Protein AF-A0A022QY48-F1 (afdb_monomer_lite)

Structure (mmCIF, N/CA/C/O backbone):
data_AF-A0A022QY48-F1
#
_entry.id   AF-A0A022QY48-F1
#
loop_
_atom_site.group_PDB
_atom_site.id
_atom_site.type_symbol
_atom_site.label_atom_id
_atom_site.label_alt_id
_atom_site.label_comp_id
_atom_site.label_asym_id
_atom_site.label_entity_id
_atom_site.label_seq_id
_atom_site.pdbx_PDB_ins_code
_atom_site.Cartn_x
_atom_site.Cartn_y
_atom_site.Cartn_z
_atom_site.occupancy
_atom_site.B_iso_or_equiv
_atom_site.auth_seq_id
_atom_site.auth_comp_id
_atom_site.auth_asym_id
_atom_site.auth_atom_id
_atom_site.pdbx_PDB_model_num
ATOM 1 N N . TYR A 1 1 ? 35.278 16.235 11.510 1.00 53.84 1 TYR A N 1
ATOM 2 C CA . TYR A 1 1 ? 36.054 15.049 11.091 1.00 53.84 1 TYR A CA 1
ATOM 3 C C . TYR A 1 1 ? 37.530 15.412 10.997 1.00 53.84 1 TYR A C 1
ATOM 5 O O . TYR A 1 1 ? 37.973 15.843 9.947 1.00 53.84 1 TYR A O 1
ATOM 13 N N . PRO A 1 2 ? 38.294 15.287 12.090 1.00 61.16 2 PRO A N 1
ATOM 14 C CA . PRO A 1 2 ? 39.680 15.771 12.144 1.00 61.16 2 PRO A CA 1
ATOM 15 C C . PRO A 1 2 ? 40.725 14.820 11.528 1.00 61.16 2 PRO A C 1
ATOM 17 O O . PRO A 1 2 ? 41.903 15.142 11.530 1.00 61.16 2 PRO A O 1
ATOM 20 N N . LYS A 1 3 ? 40.314 13.627 11.070 1.00 75.19 3 LYS A N 1
ATOM 21 C CA . LYS A 1 3 ? 41.208 12.547 10.603 1.00 75.19 3 LYS A CA 1
ATOM 22 C C . LYS A 1 3 ? 41.014 12.159 9.129 1.00 75.19 3 LYS A C 1
ATOM 24 O O . LYS A 1 3 ? 41.552 11.144 8.711 1.00 75.19 3 LYS A O 1
ATOM 29 N N . MET A 1 4 ? 40.200 12.896 8.374 1.00 77.25 4 MET A N 1
ATOM 30 C CA . MET A 1 4 ? 39.980 12.633 6.945 1.00 77.25 4 MET A CA 1
ATOM 31 C C . MET A 1 4 ? 40.723 13.677 6.123 1.00 77.25 4 MET A C 1
ATOM 33 O O . MET A 1 4 ? 40.593 14.868 6.407 1.00 77.25 4 MET A O 1
ATOM 37 N N . LEU A 1 5 ? 41.478 13.226 5.123 1.00 83.00 5 LEU A N 1
ATOM 38 C CA . LEU A 1 5 ? 42.109 14.108 4.147 1.00 83.00 5 LEU A CA 1
ATOM 39 C C . LEU A 1 5 ? 41.053 14.664 3.185 1.00 83.00 5 LEU A C 1
ATOM 41 O O . LEU A 1 5 ? 39.975 14.098 3.014 1.00 83.00 5 LEU A O 1
ATOM 45 N N . GLU A 1 6 ? 41.350 15.775 2.523 1.00 77.00 6 GLU A N 1
ATOM 46 C CA . GLU A 1 6 ? 40.440 16.371 1.538 1.00 77.00 6 GLU A CA 1
ATOM 47 C C . GLU A 1 6 ? 40.116 15.399 0.387 1.00 77.00 6 GLU A C 1
ATOM 49 O O . GLU A 1 6 ? 38.975 15.290 -0.059 1.00 77.00 6 GLU A O 1
ATOM 54 N N . GLU A 1 7 ? 41.091 14.583 -0.008 1.00 76.12 7 GLU A N 1
ATOM 55 C CA . GLU A 1 7 ? 40.931 13.506 -0.990 1.00 76.12 7 GLU A CA 1
ATOM 56 C C . GLU A 1 7 ? 39.980 12.402 -0.498 1.00 76.12 7 GLU A C 1
ATOM 58 O O . GLU A 1 7 ? 39.177 11.864 -1.267 1.00 76.12 7 GLU A O 1
ATOM 63 N N . ASP A 1 8 ? 39.991 12.101 0.804 1.00 76.88 8 ASP A N 1
ATOM 64 C CA . ASP A 1 8 ? 39.052 11.163 1.424 1.00 76.88 8 ASP A CA 1
ATOM 65 C C . ASP A 1 8 ? 37.615 11.684 1.395 1.00 76.88 8 ASP A C 1
ATOM 67 O O . ASP A 1 8 ? 36.669 10.893 1.316 1.00 76.88 8 ASP A O 1
ATOM 71 N N . PHE A 1 9 ? 37.451 13.006 1.471 1.00 74.19 9 PHE A N 1
ATOM 72 C CA . PHE A 1 9 ? 36.165 13.667 1.301 1.00 74.19 9 PHE A CA 1
ATOM 73 C C . PHE A 1 9 ? 35.730 13.660 -0.153 1.00 74.19 9 PHE A C 1
ATOM 75 O O . PHE A 1 9 ? 34.606 13.258 -0.421 1.00 74.19 9 PHE A O 1
ATOM 82 N N . ALA A 1 10 ? 36.595 14.041 -1.094 1.00 74.44 10 ALA A N 1
ATOM 83 C CA . ALA A 1 10 ? 36.264 14.048 -2.517 1.00 74.44 10 ALA A CA 1
ATOM 84 C C . ALA A 1 10 ? 35.877 12.646 -3.011 1.00 74.44 10 ALA A C 1
ATOM 86 O O . ALA A 1 10 ? 34.881 12.482 -3.720 1.00 74.44 10 ALA A O 1
ATOM 87 N N . THR A 1 11 ? 36.605 11.618 -2.564 1.00 76.44 11 THR A N 1
ATOM 88 C CA . THR A 1 11 ? 36.288 10.225 -2.881 1.00 76.44 11 THR A CA 1
ATOM 89 C C . THR A 1 11 ? 35.003 9.761 -2.216 1.00 76.44 11 THR A C 1
ATOM 91 O O . THR A 1 11 ? 34.258 9.043 -2.856 1.00 76.44 11 THR A O 1
ATOM 94 N N . ARG A 1 12 ? 34.673 10.142 -0.981 1.00 77.88 12 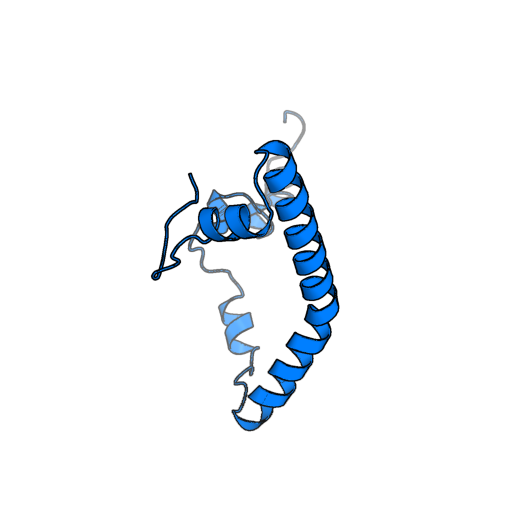AR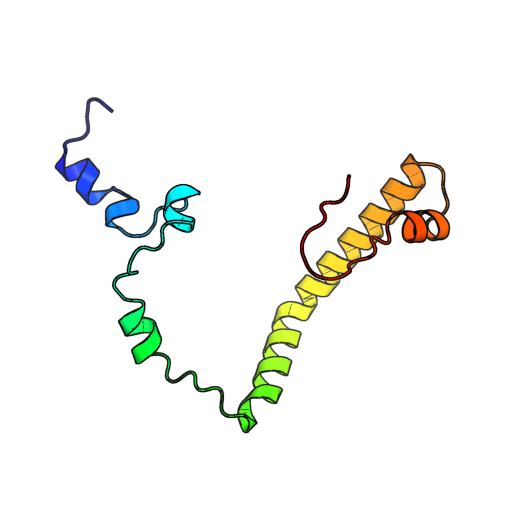G A N 1
ATOM 95 C CA . ARG A 1 12 ? 33.427 9.685 -0.328 1.00 77.88 12 ARG A CA 1
ATOM 96 C C . ARG A 1 12 ? 32.244 10.627 -0.499 1.00 77.88 12 ARG A C 1
ATOM 98 O O . ARG A 1 12 ? 31.156 10.292 -0.037 1.00 77.88 12 ARG A O 1
ATOM 105 N N . CYS A 1 13 ? 32.434 11.771 -1.151 1.00 78.38 13 CYS A N 1
ATOM 106 C CA . CYS A 1 13 ? 31.419 12.804 -1.250 1.00 78.38 13 CYS A CA 1
ATOM 107 C C . CYS A 1 13 ? 30.213 12.261 -2.016 1.00 78.38 13 CYS A C 1
ATOM 109 O O . CYS A 1 13 ? 30.315 11.983 -3.217 1.00 78.38 13 CYS A O 1
ATOM 111 N N . PRO A 1 14 ? 29.055 12.142 -1.353 1.00 76.38 14 PRO A N 1
ATOM 112 C CA . PRO A 1 14 ? 27.894 11.570 -1.994 1.00 76.38 14 PRO A CA 1
ATOM 113 C C . PRO A 1 14 ? 27.344 12.472 -3.104 1.00 76.38 14 PRO A C 1
ATOM 115 O O . PRO A 1 14 ? 26.682 12.005 -4.025 1.00 76.38 14 PRO A O 1
ATOM 118 N N . VAL A 1 15 ? 27.660 13.771 -3.059 1.00 71.25 15 VAL A N 1
ATOM 119 C CA . VAL A 1 15 ? 27.324 14.726 -4.121 1.00 71.25 15 VAL A CA 1
ATOM 120 C C . VAL A 1 15 ? 28.200 14.487 -5.350 1.00 71.25 15 VAL A C 1
ATOM 122 O O . VAL A 1 15 ? 27.670 14.265 -6.431 1.00 71.25 15 VAL A O 1
ATOM 125 N N . CYS A 1 16 ? 29.527 14.429 -5.192 1.00 70.19 16 CYS A N 1
ATOM 126 C CA . CYS A 1 16 ? 30.449 14.178 -6.308 1.00 70.19 16 CYS A CA 1
ATOM 127 C C . CYS A 1 16 ? 30.264 12.785 -6.935 1.00 70.19 16 CYS A C 1
ATOM 129 O O . CYS A 1 16 ? 30.606 12.583 -8.098 1.00 70.19 16 CYS A O 1
ATOM 131 N N . ARG A 1 17 ? 29.721 11.827 -6.170 1.00 71.94 17 ARG A N 1
ATOM 132 C CA . ARG A 1 17 ? 29.373 10.471 -6.624 1.00 71.94 17 ARG A CA 1
ATOM 133 C C . ARG A 1 17 ? 27.913 10.291 -7.050 1.00 71.94 17 ARG A C 1
ATOM 135 O O . ARG A 1 17 ? 27.519 9.161 -7.319 1.00 71.94 17 ARG A O 1
ATOM 142 N N . ASN A 1 18 ? 27.111 11.357 -7.101 1.00 69.31 18 ASN A N 1
ATOM 143 C CA . ASN A 1 18 ? 25.687 11.309 -7.464 1.00 69.31 18 ASN A CA 1
ATOM 144 C C . ASN A 1 18 ? 24.850 10.291 -6.655 1.00 69.31 18 ASN A C 1
ATOM 146 O O . ASN A 1 18 ? 23.902 9.714 -7.176 1.00 69.31 18 ASN A O 1
ATOM 150 N N . ASN A 1 19 ? 25.189 10.047 -5.386 1.00 72.38 19 ASN A N 1
ATOM 151 C CA . ASN A 1 19 ? 24.454 9.133 -4.501 1.00 72.38 19 ASN A CA 1
ATOM 152 C C . ASN A 1 19 ? 23.908 9.827 -3.234 1.00 72.38 19 ASN A C 1
ATOM 154 O O . ASN A 1 19 ? 23.464 9.171 -2.291 1.00 72.38 19 ASN A O 1
ATOM 158 N N . CYS A 1 20 ? 23.943 11.162 -3.197 1.00 80.69 20 CYS A N 1
ATOM 159 C CA . CYS A 1 20 ? 23.376 11.948 -2.109 1.00 80.69 20 CYS A CA 1
ATOM 160 C C . CYS A 1 20 ? 21.848 12.006 -2.207 1.00 80.69 20 CYS A C 1
ATOM 162 O O . CYS A 1 20 ? 21.304 12.593 -3.136 1.00 80.69 20 CYS A O 1
ATOM 164 N N . ASN A 1 21 ? 21.163 11.498 -1.182 1.00 75.25 21 ASN A N 1
ATOM 165 C CA . ASN A 1 21 ? 19.698 11.510 -1.088 1.00 75.25 21 ASN A CA 1
ATOM 166 C C . ASN A 1 21 ? 19.154 12.649 -0.209 1.00 75.25 21 ASN A C 1
ATOM 168 O O . ASN A 1 21 ? 18.044 12.565 0.315 1.00 75.25 21 ASN A O 1
ATOM 172 N N . CYS A 1 22 ? 19.931 13.711 0.024 1.00 81.69 22 CYS A N 1
ATOM 173 C CA . CYS A 1 22 ? 19.433 14.827 0.820 1.00 81.69 22 CYS A CA 1
ATOM 174 C C . CYS A 1 22 ? 18.357 15.611 0.047 1.00 81.69 22 CYS A C 1
ATOM 176 O O . CYS A 1 22 ? 18.380 15.698 -1.182 1.00 81.69 22 CYS A O 1
ATOM 178 N N . LYS A 1 23 ? 17.426 16.236 0.776 1.00 73.19 23 LYS A N 1
ATOM 179 C CA . LYS A 1 23 ? 16.296 16.983 0.197 1.00 73.19 23 LYS A CA 1
ATOM 180 C C . LYS A 1 23 ? 16.732 18.078 -0.785 1.00 73.19 23 LYS A C 1
ATOM 182 O O . LYS A 1 23 ? 16.005 18.350 -1.731 1.00 73.19 23 LYS A O 1
ATOM 187 N N . ALA A 1 24 ? 17.892 18.699 -0.564 1.00 74.31 24 ALA A N 1
ATOM 188 C CA . ALA A 1 24 ? 18.448 19.696 -1.475 1.00 74.31 24 ALA A CA 1
ATOM 189 C C . ALA A 1 24 ? 18.962 19.058 -2.777 1.00 74.31 24 ALA A C 1
ATOM 191 O O . ALA A 1 24 ? 18.610 19.540 -3.843 1.00 74.31 24 ALA A O 1
ATOM 192 N N . CYS A 1 25 ? 19.713 17.951 -2.706 1.00 71.56 25 CYS A N 1
ATOM 193 C CA . CYS A 1 25 ? 20.213 17.227 -3.883 1.00 71.56 25 CYS A CA 1
ATOM 194 C C . CYS A 1 25 ? 19.086 16.613 -4.720 1.00 71.56 25 CYS A C 1
ATOM 196 O O . CYS A 1 25 ? 19.132 16.702 -5.938 1.00 71.56 25 CYS A O 1
ATOM 198 N N . LEU A 1 26 ? 18.046 16.068 -4.080 1.00 68.81 26 LEU A N 1
ATOM 199 C CA . LEU A 1 26 ? 16.869 15.530 -4.776 1.00 68.81 26 LEU A CA 1
ATOM 200 C C . LEU A 1 26 ? 16.035 16.607 -5.487 1.00 68.81 26 LEU A C 1
ATOM 202 O O . LEU A 1 26 ? 15.262 16.290 -6.384 1.00 68.81 26 LEU A O 1
ATOM 206 N N . ARG A 1 27 ? 16.148 17.867 -5.054 1.00 70.38 27 ARG A N 1
ATOM 207 C CA . ARG A 1 27 ? 15.422 19.018 -5.616 1.00 70.38 27 ARG A CA 1
ATOM 208 C C . ARG A 1 27 ? 16.282 19.889 -6.523 1.00 70.38 27 ARG A C 1
ATOM 210 O O . ARG A 1 27 ? 15.769 20.847 -7.089 1.00 70.38 27 ARG A O 1
ATOM 217 N N . MET A 1 28 ? 17.580 19.615 -6.604 1.00 65.75 28 MET A N 1
ATOM 218 C CA . MET A 1 28 ? 18.487 20.375 -7.446 1.00 65.75 28 MET A CA 1
ATOM 219 C C . MET A 1 28 ? 18.270 19.919 -8.887 1.00 65.75 28 MET A C 1
ATOM 221 O O . MET A 1 28 ? 18.413 18.734 -9.183 1.00 65.75 28 MET A O 1
ATOM 225 N N . GLU A 1 29 ? 17.954 20.851 -9.784 1.00 59.44 29 GLU A N 1
ATOM 226 C CA . GLU A 1 29 ? 17.953 20.619 -11.234 1.00 59.44 29 GLU A CA 1
ATOM 227 C C . GLU A 1 29 ? 19.404 20.520 -11.731 1.00 59.44 29 GLU A C 1
ATOM 229 O O . GLU A 1 29 ? 19.906 21.359 -12.475 1.00 59.44 29 GLU A O 1
ATOM 234 N N . LEU A 1 30 ? 20.143 19.524 -11.243 1.00 56.09 30 LEU A N 1
ATOM 235 C CA . LEU A 1 30 ? 21.452 19.214 -11.792 1.00 56.09 30 LEU A CA 1
ATOM 236 C C . LEU A 1 30 ? 21.247 18.620 -13.189 1.00 56.09 30 LEU A C 1
ATOM 238 O O . LEU A 1 30 ? 20.367 17.770 -13.358 1.00 56.09 30 LEU A O 1
ATOM 242 N N . PRO A 1 31 ? 22.091 18.962 -14.179 1.00 53.62 31 PRO A N 1
ATOM 243 C CA . PRO A 1 31 ? 22.275 18.091 -15.321 1.00 53.62 31 PRO A CA 1
ATOM 244 C C . PRO A 1 31 ? 22.811 16.783 -14.745 1.00 53.62 31 PRO A C 1
ATOM 246 O O . PRO A 1 31 ? 23.985 16.682 -14.381 1.00 53.62 31 PRO A O 1
ATOM 249 N N . ILE A 1 32 ? 21.936 15.795 -14.581 1.00 57.88 32 ILE A N 1
ATOM 250 C CA . ILE A 1 32 ? 22.341 14.437 -14.254 1.00 57.88 32 ILE A CA 1
ATOM 251 C C . ILE A 1 32 ? 23.254 14.030 -15.415 1.00 57.88 32 ILE A C 1
ATOM 253 O O . ILE A 1 32 ? 22.779 13.757 -16.517 1.00 57.88 32 ILE A O 1
ATOM 257 N N . LYS A 1 33 ? 24.577 14.066 -15.216 1.00 50.97 33 LYS A N 1
ATOM 258 C CA . LYS A 1 33 ? 25.524 13.505 -16.184 1.00 50.97 33 LYS A CA 1
ATOM 259 C C . LYS A 1 33 ? 25.139 12.040 -16.356 1.00 50.97 33 LYS A C 1
ATOM 261 O O . LYS A 1 33 ? 25.206 11.276 -15.397 1.00 50.97 33 LYS A O 1
ATOM 266 N N . GLY A 1 34 ? 24.679 11.696 -17.553 1.00 50.19 34 GLY A N 1
ATOM 267 C CA . GLY A 1 34 ? 24.130 10.381 -17.866 1.00 50.19 34 GLY A CA 1
ATOM 268 C C . GLY A 1 34 ? 22.612 10.344 -18.039 1.00 50.19 34 GLY A C 1
ATOM 269 O O . GLY A 1 34 ? 22.127 9.349 -18.542 1.00 50.19 34 GLY A O 1
ATOM 270 N N . LEU A 1 35 ? 21.839 11.394 -17.729 1.00 50.91 35 LEU A N 1
ATOM 271 C CA . LEU A 1 35 ? 20.416 11.433 -18.106 1.00 50.91 35 LEU A CA 1
ATOM 272 C C . LEU A 1 35 ? 20.248 11.546 -19.617 1.00 50.91 35 LEU A C 1
ATOM 274 O O . LEU A 1 35 ? 19.340 10.922 -20.152 1.00 50.91 35 LEU A O 1
ATOM 278 N N . SER A 1 36 ? 21.157 12.247 -20.302 1.00 50.38 36 SER A N 1
ATOM 279 C CA . SER A 1 36 ? 21.265 12.199 -21.762 1.00 50.38 36 SER A CA 1
ATOM 280 C C . SER A 1 36 ? 21.604 10.786 -22.251 1.00 50.38 36 SER A C 1
ATOM 282 O O . SER A 1 36 ? 20.947 10.300 -23.150 1.00 50.38 36 SER A O 1
ATOM 284 N N . GLU A 1 37 ? 22.514 10.051 -21.598 1.00 48.75 37 GLU A N 1
ATOM 285 C CA . GLU A 1 37 ? 22.765 8.638 -21.945 1.00 48.75 37 GLU A CA 1
ATOM 286 C C . GLU A 1 37 ? 21.590 7.711 -21.601 1.00 48.75 37 GLU A C 1
ATOM 288 O O . GLU A 1 37 ? 21.374 6.730 -22.300 1.00 48.75 37 GLU A O 1
ATOM 293 N N . ILE A 1 38 ? 20.830 7.981 -20.536 1.00 51.84 38 ILE A N 1
ATOM 294 C CA . ILE A 1 38 ? 19.635 7.211 -20.164 1.00 51.84 38 ILE A CA 1
ATOM 295 C C . ILE A 1 38 ? 18.511 7.493 -21.164 1.00 51.84 38 ILE A C 1
ATOM 297 O O . ILE A 1 38 ? 17.794 6.571 -21.536 1.00 51.84 38 ILE A O 1
ATOM 301 N N . THR A 1 39 ? 18.366 8.734 -21.635 1.00 49.62 39 THR A N 1
ATOM 302 C CA . THR A 1 39 ? 17.375 9.114 -22.658 1.00 49.62 39 THR A CA 1
ATOM 303 C C . THR A 1 39 ? 17.786 8.694 -24.069 1.00 49.62 39 THR A C 1
ATOM 305 O O . THR A 1 39 ? 16.917 8.334 -24.848 1.00 49.62 39 THR A O 1
ATOM 308 N N . GLU A 1 40 ? 19.081 8.633 -24.381 1.00 49.25 40 GLU A N 1
ATOM 309 C CA . GLU A 1 40 ? 19.596 8.128 -25.663 1.00 49.25 40 GLU A CA 1
ATOM 310 C C . GLU A 1 40 ? 19.648 6.592 -25.725 1.00 49.25 40 GLU A C 1
ATOM 312 O O . GLU A 1 40 ? 19.486 6.025 -26.798 1.00 49.25 40 GLU A O 1
ATOM 317 N N . LYS A 1 41 ? 19.848 5.895 -24.593 1.00 47.12 41 LYS A N 1
ATOM 318 C CA . LYS A 1 41 ? 19.819 4.416 -24.523 1.00 47.12 41 LYS A CA 1
ATOM 319 C C . LYS A 1 41 ? 18.433 3.850 -24.233 1.00 47.12 41 LYS A C 1
ATOM 321 O O . LYS A 1 41 ? 18.231 2.644 -24.377 1.00 47.12 41 LYS A O 1
ATOM 326 N N . SER A 1 42 ? 17.481 4.677 -23.808 1.00 46.12 42 SER A N 1
ATOM 327 C CA . SER A 1 42 ? 16.089 4.253 -23.711 1.00 46.12 42 SER A CA 1
ATOM 328 C C . SER A 1 42 ? 15.399 4.470 -25.050 1.00 46.12 42 SER A C 1
ATOM 330 O O . SER A 1 42 ? 14.592 5.377 -25.225 1.00 46.12 42 SER A O 1
ATOM 332 N N . ASP A 1 43 ? 15.591 3.508 -25.953 1.00 46.41 43 ASP A N 1
ATOM 333 C CA . ASP A 1 43 ? 14.629 3.172 -27.014 1.00 46.41 43 ASP A CA 1
ATOM 334 C C . ASP A 1 43 ? 13.283 2.683 -26.417 1.00 46.41 43 ASP A C 1
ATOM 336 O O . ASP A 1 43 ? 12.618 1.777 -26.920 1.00 46.41 43 ASP A O 1
ATOM 340 N N . HIS A 1 44 ? 12.841 3.258 -25.297 1.00 53.09 44 HIS A N 1
ATOM 341 C CA . HIS A 1 44 ? 11.547 3.014 -24.680 1.00 53.09 44 HIS A CA 1
ATOM 342 C C . HIS A 1 44 ? 10.490 3.929 -25.298 1.00 53.09 44 HIS A C 1
ATOM 344 O O . HIS A 1 44 ? 9.627 4.467 -24.605 1.00 53.09 44 HIS A O 1
ATOM 350 N N . VAL A 1 45 ? 10.496 4.045 -26.629 1.00 56.72 45 VAL A N 1
ATOM 351 C CA . VAL A 1 45 ? 9.247 4.299 -27.338 1.00 56.72 45 VAL A CA 1
ATOM 352 C C . VAL A 1 45 ? 8.405 3.049 -27.102 1.00 56.72 45 VAL A C 1
ATOM 354 O O . VAL A 1 45 ? 8.555 2.033 -27.782 1.00 56.72 45 VAL A O 1
ATOM 357 N N . ILE A 1 46 ? 7.558 3.077 -26.070 1.00 55.97 46 ILE A N 1
ATOM 358 C CA . ILE A 1 46 ? 6.520 2.064 -25.906 1.00 55.97 46 ILE A CA 1
ATOM 359 C C . ILE A 1 46 ? 5.610 2.241 -27.116 1.00 55.97 46 ILE A C 1
ATOM 361 O O . ILE A 1 46 ? 4.753 3.122 -27.153 1.00 55.97 46 ILE A O 1
ATOM 365 N N . HIS A 1 47 ? 5.855 1.447 -28.155 1.00 63.44 47 HIS A N 1
ATOM 366 C CA . HIS A 1 47 ? 4.951 1.374 -29.285 1.00 63.44 47 HIS A CA 1
ATOM 367 C C . HIS A 1 47 ? 3.551 1.034 -28.747 1.00 63.44 47 HIS A C 1
ATOM 369 O O . HIS A 1 47 ? 3.411 0.246 -27.807 1.00 63.44 47 HIS A O 1
ATOM 375 N N . LYS A 1 48 ? 2.509 1.664 -29.306 1.00 66.38 48 LYS A N 1
ATOM 376 C CA . LYS A 1 48 ? 1.119 1.537 -28.820 1.00 66.38 48 LYS A CA 1
ATOM 377 C C . LYS A 1 48 ? 0.639 0.082 -28.718 1.00 66.38 48 LYS A C 1
ATOM 379 O O . LYS A 1 48 ? -0.228 -0.231 -27.912 1.00 66.38 48 LYS A O 1
ATOM 384 N N . ASP A 1 49 ? 1.212 -0.817 -29.512 1.00 73.69 49 ASP A N 1
ATOM 385 C CA . ASP A 1 49 ? 0.952 -2.260 -29.483 1.00 73.69 49 ASP A CA 1
ATOM 386 C C . ASP A 1 49 ? 1.479 -2.958 -28.212 1.00 73.69 49 ASP A C 1
ATOM 388 O O . ASP A 1 49 ? 0.950 -3.997 -27.813 1.00 73.69 49 ASP A O 1
ATOM 392 N N . LYS A 1 50 ? 2.479 -2.382 -27.536 1.00 72.00 50 LYS A N 1
ATOM 393 C CA . LYS A 1 50 ? 3.057 -2.898 -26.286 1.00 72.00 50 LYS A CA 1
ATOM 394 C C . LYS A 1 50 ? 2.453 -2.282 -25.025 1.00 72.00 50 LYS A C 1
ATOM 396 O O . LYS A 1 50 ? 2.640 -2.846 -23.948 1.00 72.00 50 LYS A O 1
ATOM 401 N N . GLU A 1 51 ? 1.690 -1.197 -25.141 1.00 79.06 51 GLU A N 1
ATOM 402 C CA . GLU A 1 51 ? 1.062 -0.501 -24.009 1.00 79.06 51 GLU A CA 1
ATOM 403 C C . GLU A 1 51 ? 0.235 -1.461 -23.135 1.00 79.06 51 GLU A C 1
ATOM 405 O O . GLU A 1 51 ? 0.497 -1.607 -21.943 1.00 79.06 51 GLU A O 1
ATOM 410 N N . VAL A 1 52 ? -0.680 -2.222 -23.746 1.00 85.69 52 VAL A N 1
ATOM 411 C CA . VAL A 1 52 ? -1.555 -3.166 -23.026 1.00 85.69 52 VAL A CA 1
ATOM 412 C C . VAL A 1 52 ? -0.772 -4.301 -22.335 1.00 85.69 52 VAL A C 1
ATOM 414 O O . VAL A 1 52 ? -1.032 -4.563 -21.154 1.00 85.69 52 VAL A O 1
ATOM 417 N N . PRO A 1 53 ? 0.173 -5.001 -22.998 1.00 85.88 53 PRO A N 1
ATOM 418 C CA . PRO A 1 53 ? 1.049 -5.969 -22.336 1.00 85.88 53 PRO A CA 1
ATOM 419 C C . PRO A 1 53 ? 1.820 -5.403 -21.137 1.00 85.88 53 PRO A C 1
ATOM 421 O O . PRO A 1 53 ? 1.853 -6.047 -20.086 1.00 85.88 53 PRO A O 1
ATOM 424 N N . TYR A 1 54 ? 2.393 -4.202 -21.264 1.00 84.19 54 TYR A N 1
ATOM 425 C CA . TYR A 1 54 ? 3.123 -3.556 -20.172 1.00 84.19 54 TYR A CA 1
ATOM 426 C C . TYR A 1 54 ? 2.200 -3.198 -19.007 1.00 84.19 54 TYR A C 1
ATOM 428 O O . TYR A 1 54 ? 2.522 -3.524 -17.865 1.00 84.19 54 TYR A O 1
ATOM 436 N N . SER A 1 55 ? 1.020 -2.625 -19.266 1.00 86.19 55 SER A N 1
ATOM 437 C CA . SER A 1 55 ? 0.039 -2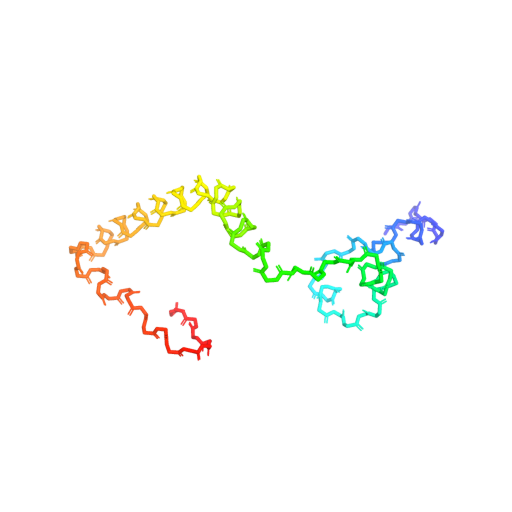.339 -18.211 1.00 86.19 55 SER A CA 1
ATOM 438 C C . SER A 1 55 ? -0.374 -3.607 -17.462 1.00 86.19 55 SER A C 1
ATOM 440 O O . SER A 1 55 ? -0.411 -3.613 -16.233 1.00 86.19 55 SER A O 1
ATOM 442 N N . LYS A 1 56 ? -0.618 -4.717 -18.174 1.00 88.94 56 LYS A N 1
ATOM 443 C CA . LYS A 1 56 ? -0.935 -6.010 -17.541 1.00 88.94 56 LYS A CA 1
ATOM 444 C C . LYS A 1 56 ? 0.210 -6.523 -16.674 1.00 88.94 56 LYS A C 1
ATOM 446 O O . LYS A 1 56 ? -0.045 -7.065 -15.601 1.00 88.94 56 LYS A O 1
ATOM 451 N N . TYR A 1 57 ? 1.450 -6.384 -17.134 1.00 90.56 57 TYR A N 1
ATOM 452 C CA . TYR A 1 57 ? 2.623 -6.777 -16.360 1.00 90.56 57 TYR A CA 1
ATOM 453 C C . TYR A 1 57 ? 2.752 -5.947 -15.079 1.00 90.56 57 TYR A C 1
ATOM 455 O O . TYR A 1 57 ? 2.879 -6.519 -14.000 1.00 90.56 57 TYR A O 1
ATOM 463 N N . ILE A 1 58 ? 2.626 -4.621 -15.180 1.00 91.38 58 ILE A N 1
ATOM 464 C CA . ILE A 1 58 ? 2.677 -3.713 -14.027 1.00 91.38 58 ILE A CA 1
ATOM 465 C C . ILE A 1 58 ? 1.589 -4.072 -13.014 1.00 91.38 58 ILE A C 1
ATOM 467 O O . ILE A 1 58 ? 1.894 -4.229 -11.836 1.00 91.38 58 ILE A O 1
ATOM 471 N N . ILE A 1 59 ? 0.344 -4.277 -13.461 1.00 92.75 59 ILE A N 1
ATOM 472 C CA . ILE A 1 59 ? -0.754 -4.687 -12.574 1.00 92.75 59 ILE A CA 1
ATOM 473 C C . ILE A 1 59 ? -0.409 -5.995 -11.861 1.00 92.75 59 ILE A C 1
ATOM 475 O O . ILE A 1 59 ? -0.568 -6.076 -10.651 1.00 92.75 59 ILE A O 1
ATOM 479 N N . LYS A 1 60 ? 0.105 -7.004 -12.575 1.00 92.00 60 LYS A N 1
ATOM 480 C CA . LYS A 1 60 ? 0.494 -8.285 -11.964 1.00 92.00 60 LYS A CA 1
ATOM 481 C C . LYS A 1 60 ? 1.589 -8.131 -10.911 1.00 92.00 60 LYS A C 1
ATOM 483 O O . LYS A 1 60 ? 1.509 -8.780 -9.877 1.00 92.00 60 LYS A O 1
ATOM 488 N N . VAL A 1 61 ? 2.595 -7.296 -11.173 1.00 92.56 61 VAL A N 1
ATOM 489 C CA . VAL A 1 61 ? 3.695 -7.039 -10.229 1.00 92.56 61 VAL A CA 1
ATOM 490 C C . VAL A 1 61 ? 3.194 -6.289 -8.998 1.00 92.56 61 VAL A C 1
ATOM 492 O O . VAL A 1 61 ? 3.592 -6.602 -7.880 1.00 92.56 61 VAL A O 1
ATOM 495 N N . LEU A 1 62 ? 2.321 -5.303 -9.196 1.00 95.31 62 LEU A N 1
ATOM 496 C CA . LEU A 1 62 ? 1.838 -4.449 -8.117 1.00 95.31 62 LEU A CA 1
ATOM 497 C C . LEU A 1 62 ? 0.679 -5.060 -7.328 1.00 95.31 62 LEU A C 1
ATOM 499 O O . LEU A 1 62 ? 0.427 -4.601 -6.219 1.00 95.31 62 LEU A O 1
ATOM 503 N N . LEU A 1 63 ? -0.009 -6.075 -7.859 1.00 95.12 63 LEU A N 1
ATOM 504 C CA . LEU A 1 63 ? -1.246 -6.603 -7.284 1.00 95.12 63 LEU A CA 1
ATOM 505 C C . LEU A 1 63 ? -1.103 -6.944 -5.799 1.00 95.12 63 LEU A C 1
ATOM 507 O O . LEU A 1 63 ? -1.859 -6.416 -4.991 1.00 95.12 63 LEU A O 1
ATOM 511 N N . SER A 1 64 ? -0.094 -7.737 -5.431 1.00 93.06 64 SER A N 1
ATOM 512 C CA . SER A 1 64 ? 0.124 -8.132 -4.034 1.00 93.06 64 SER A CA 1
ATOM 513 C C . SER A 1 64 ? 0.328 -6.932 -3.108 1.00 93.06 64 SER A C 1
ATOM 515 O O . SER A 1 64 ? -0.176 -6.914 -1.989 1.00 93.06 64 SER A O 1
ATOM 517 N N . PHE A 1 65 ? 1.027 -5.900 -3.582 1.00 94.38 65 PHE A N 1
ATOM 518 C CA . PHE A 1 65 ? 1.252 -4.682 -2.807 1.00 94.38 65 PHE A CA 1
ATOM 519 C C . PHE A 1 65 ? -0.029 -3.860 -2.667 1.00 94.38 65 PHE A C 1
ATOM 521 O O . PHE A 1 65 ? -0.316 -3.352 -1.589 1.00 94.38 65 PHE A O 1
ATOM 528 N N . VAL A 1 66 ? -0.822 -3.748 -3.734 1.00 94.00 66 VAL A N 1
ATOM 529 C CA . VAL A 1 66 ? -2.107 -3.035 -3.706 1.00 94.00 66 VAL A CA 1
ATOM 530 C C . VAL A 1 66 ? -3.093 -3.731 -2.767 1.00 94.00 66 VAL A C 1
ATOM 532 O O . VAL A 1 66 ? -3.786 -3.059 -2.006 1.00 94.00 66 VAL A O 1
ATOM 535 N N . GLU A 1 67 ? -3.134 -5.063 -2.770 1.00 95.69 67 GLU A N 1
ATOM 536 C CA . GLU A 1 67 ? -3.955 -5.854 -1.847 1.00 95.69 67 GLU A CA 1
ATOM 537 C C . GLU A 1 67 ? -3.529 -5.654 -0.390 1.00 95.69 67 GLU A C 1
ATOM 539 O O . GLU A 1 67 ? -4.379 -5.436 0.481 1.00 95.69 67 GLU A O 1
ATOM 544 N N . GLN A 1 68 ? -2.219 -5.669 -0.129 1.00 95.44 68 GLN A N 1
ATOM 545 C CA . GLN A 1 68 ? -1.675 -5.399 1.197 1.00 95.44 68 GLN A CA 1
ATOM 546 C C . GLN A 1 68 ? -2.051 -3.987 1.670 1.00 95.44 68 GLN A C 1
ATOM 548 O O . GLN A 1 68 ? -2.644 -3.844 2.737 1.00 95.44 68 GLN A O 1
ATOM 553 N N . ILE A 1 69 ? -1.796 -2.961 0.853 1.00 95.56 69 ILE A N 1
ATOM 554 C CA . ILE A 1 69 ? -2.120 -1.563 1.175 1.00 95.56 69 ILE A CA 1
ATOM 555 C C . ILE A 1 69 ? -3.618 -1.401 1.436 1.00 95.56 69 ILE A C 1
ATOM 557 O O . ILE A 1 69 ? -4.013 -0.755 2.402 1.00 95.56 69 ILE A O 1
ATOM 561 N N . ASN A 1 70 ? -4.471 -1.997 0.601 1.00 94.69 70 ASN A N 1
ATOM 562 C CA . ASN A 1 70 ? -5.916 -1.931 0.795 1.00 94.69 70 ASN A CA 1
ATOM 563 C C . ASN A 1 70 ? -6.338 -2.563 2.131 1.00 94.69 70 ASN A C 1
ATOM 565 O O . ASN A 1 70 ? -7.192 -2.023 2.830 1.00 94.69 70 ASN A O 1
ATOM 569 N N . THR A 1 71 ? -5.722 -3.684 2.506 1.00 96.38 71 THR A N 1
ATOM 570 C CA . THR A 1 71 ? -5.988 -4.357 3.784 1.00 96.38 71 THR A CA 1
ATOM 571 C C . THR A 1 71 ? -5.556 -3.495 4.971 1.00 96.38 71 THR A C 1
ATOM 573 O O . THR A 1 71 ? -6.318 -3.333 5.928 1.00 96.38 71 THR A O 1
ATOM 576 N N . GLU A 1 72 ? -4.366 -2.899 4.898 1.00 96.56 72 GLU A N 1
ATOM 577 C CA . GLU A 1 72 ? -3.845 -1.982 5.917 1.00 96.56 72 GLU A CA 1
ATOM 578 C C . GLU A 1 72 ? -4.756 -0.755 6.074 1.00 96.56 72 GLU A C 1
ATOM 580 O O . GLU A 1 72 ? -5.180 -0.448 7.186 1.00 96.56 72 GLU A O 1
ATOM 585 N N . GLN A 1 73 ? -5.161 -0.130 4.965 1.00 93.62 73 GLN A N 1
ATOM 586 C CA . GLN A 1 73 ? -6.066 1.026 4.947 1.00 93.62 73 GLN A CA 1
ATOM 587 C C . GLN A 1 73 ? -7.445 0.710 5.543 1.00 93.62 73 GLN A C 1
ATOM 589 O O . GLN A 1 73 ? -7.996 1.508 6.300 1.00 93.62 73 GLN A O 1
ATOM 594 N N . VAL A 1 74 ? -8.027 -0.453 5.228 1.00 93.19 74 VAL A N 1
ATOM 595 C CA . VAL A 1 74 ? -9.308 -0.874 5.822 1.00 93.19 74 VAL A CA 1
ATOM 596 C C . VAL A 1 74 ? -9.164 -1.079 7.329 1.00 93.19 74 VAL A C 1
ATOM 598 O O . VAL A 1 74 ? -10.011 -0.603 8.085 1.00 93.19 74 VAL A O 1
ATOM 601 N N . THR A 1 75 ? -8.082 -1.728 7.759 1.00 95.44 75 THR A N 1
ATOM 602 C CA . THR A 1 75 ? -7.802 -1.983 9.179 1.00 95.44 75 THR A CA 1
ATOM 603 C C . THR A 1 75 ? -7.627 -0.675 9.952 1.00 95.44 75 THR A C 1
ATOM 605 O O . THR A 1 75 ? -8.207 -0.500 11.023 1.00 95.44 75 THR A O 1
ATOM 608 N N . GLU A 1 76 ? -6.867 0.270 9.399 1.00 94.62 76 GLU A N 1
ATOM 609 C CA . GLU A 1 76 ? -6.663 1.599 9.978 1.00 94.62 76 GLU A CA 1
A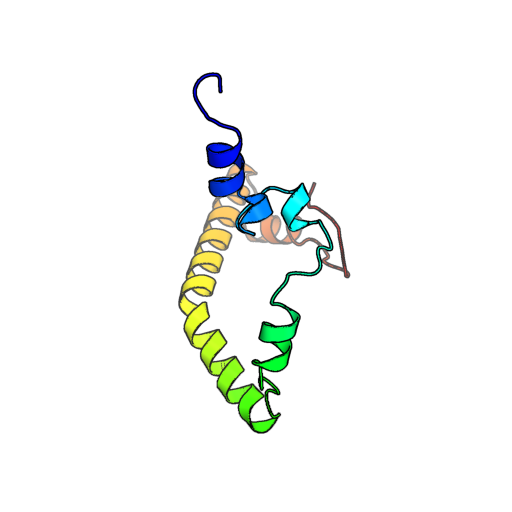TOM 610 C C . GLU A 1 76 ? -7.992 2.351 10.122 1.00 94.62 76 GLU A C 1
ATOM 612 O O . GLU A 1 76 ? -8.338 2.790 11.219 1.00 94.62 76 GLU A O 1
ATOM 617 N N . LEU A 1 77 ? -8.799 2.402 9.056 1.00 92.75 77 LEU A N 1
ATOM 618 C CA . LEU A 1 77 ? -10.112 3.055 9.077 1.00 92.75 77 LEU A CA 1
ATOM 619 C C . LEU A 1 77 ? -11.054 2.466 10.137 1.00 92.75 77 LEU A C 1
ATOM 621 O O . LEU A 1 77 ? -11.817 3.203 10.765 1.00 92.75 77 LEU A O 1
ATOM 625 N N . GLU A 1 78 ? -11.036 1.148 10.332 1.00 95.00 78 GLU A N 1
ATOM 626 C CA . GLU A 1 78 ? -11.835 0.475 11.361 1.00 95.00 78 GLU A CA 1
ATOM 627 C C . GLU A 1 78 ? -11.384 0.839 12.777 1.00 95.00 78 GLU A C 1
ATOM 629 O O . GLU A 1 78 ? -12.223 1.118 13.642 1.00 95.00 78 GLU A O 1
ATOM 634 N N . LEU A 1 79 ? -10.072 0.885 13.012 1.00 96.06 79 LEU A N 1
ATOM 635 C CA . LEU A 1 79 ? -9.506 1.304 14.292 1.00 96.06 79 LEU A CA 1
ATOM 636 C C . LEU A 1 79 ? -9.838 2.765 14.599 1.00 96.06 79 LEU A C 1
ATOM 638 O O . LEU A 1 79 ? -10.289 3.071 15.704 1.00 96.06 79 LEU A O 1
ATOM 642 N N . GLU A 1 80 ? -9.683 3.661 13.630 1.00 93.88 80 GLU A N 1
ATOM 643 C CA . GLU A 1 80 ? -10.005 5.075 13.803 1.00 93.88 80 GLU A CA 1
ATOM 644 C C . GLU A 1 80 ? -11.498 5.307 14.067 1.00 93.88 80 GLU A C 1
ATOM 646 O O . GLU A 1 80 ? -11.855 6.069 14.971 1.00 93.88 80 GLU A O 1
ATOM 651 N N . ALA A 1 81 ? -12.384 4.619 13.336 1.00 95.00 81 ALA A N 1
ATOM 652 C CA . ALA A 1 81 ? -13.826 4.684 13.570 1.00 95.00 81 ALA A CA 1
ATOM 653 C C . ALA A 1 81 ? -14.175 4.254 15.004 1.00 95.00 81 ALA A C 1
ATOM 655 O O . ALA A 1 81 ? -14.941 4.936 15.693 1.00 95.00 81 ALA A O 1
ATOM 656 N N . LYS A 1 82 ? -13.550 3.167 15.480 1.00 96.19 82 LYS A N 1
ATOM 657 C CA . LYS A 1 82 ? -13.701 2.668 16.852 1.00 96.19 82 LYS A CA 1
ATOM 658 C C . LYS A 1 82 ? -13.215 3.683 17.887 1.00 96.19 82 LYS A C 1
ATOM 660 O O . LYS A 1 82 ? -13.918 3.915 18.866 1.00 96.19 82 LYS A O 1
ATOM 665 N N . ILE A 1 83 ? -12.055 4.305 17.669 1.00 95.38 83 ILE A N 1
ATOM 666 C CA . ILE A 1 83 ? -11.500 5.339 18.560 1.00 95.38 83 ILE A CA 1
ATOM 667 C C . ILE A 1 83 ? -12.437 6.549 18.643 1.00 95.38 83 ILE A C 1
ATOM 669 O O . ILE A 1 83 ? -12.646 7.090 19.726 1.00 95.38 83 ILE A O 1
ATOM 673 N N . LYS A 1 84 ? -13.041 6.956 17.520 1.00 92.31 84 LYS A N 1
ATOM 674 C CA . LYS A 1 84 ? -13.982 8.087 17.477 1.00 92.31 84 LYS A CA 1
ATOM 675 C C . LYS A 1 84 ? -15.411 7.729 17.900 1.00 92.31 84 LYS A C 1
ATOM 677 O O . LYS A 1 84 ? -16.259 8.616 17.940 1.00 92.31 84 LYS A O 1
ATOM 682 N N . GLY A 1 85 ? -15.692 6.461 18.205 1.00 95.31 85 GLY A N 1
ATOM 683 C CA . GLY A 1 85 ? -17.014 6.008 18.644 1.00 95.31 85 GLY A CA 1
ATOM 684 C C . GLY A 1 85 ? -18.107 6.130 17.577 1.00 95.31 85 GLY A C 1
ATOM 685 O O . GLY A 1 85 ? -19.284 6.229 17.917 1.00 95.31 85 GLY A O 1
ATOM 686 N N . VAL A 1 86 ? -17.741 6.138 16.292 1.00 94.25 86 VAL A N 1
ATOM 687 C CA . VAL A 1 86 ? -18.685 6.220 15.167 1.00 94.25 86 VAL A CA 1
ATOM 688 C C . VAL A 1 86 ? -18.666 4.930 14.353 1.00 94.25 86 VAL A C 1
ATOM 690 O O . VAL A 1 86 ? -17.699 4.171 14.373 1.00 94.25 86 VAL A O 1
ATOM 693 N N . SER A 1 87 ? -19.738 4.660 13.605 1.00 93.62 87 SER A N 1
ATOM 694 C CA . SER A 1 87 ? -19.751 3.505 12.704 1.00 93.62 87 S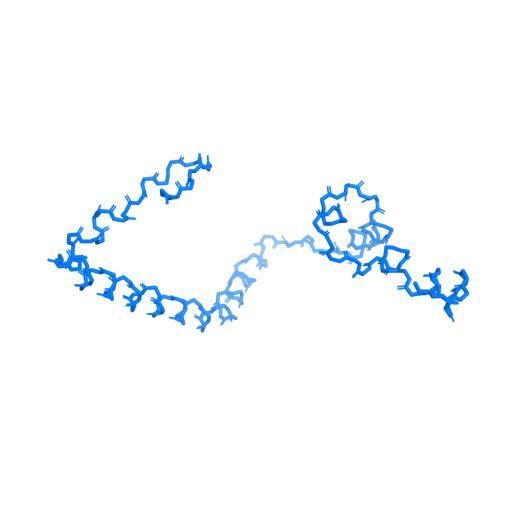ER A CA 1
ATOM 695 C C . SER A 1 87 ? -18.775 3.706 11.542 1.00 93.62 87 SER A C 1
ATOM 697 O O . SER A 1 87 ? -18.570 4.829 11.077 1.00 93.62 87 SER A O 1
ATOM 699 N N . LEU A 1 88 ? -18.226 2.609 11.011 1.00 90.31 88 LEU A N 1
ATOM 700 C CA . LEU A 1 88 ? -17.310 2.650 9.866 1.00 90.31 88 LEU A CA 1
ATOM 701 C C . LEU A 1 88 ? -17.918 3.373 8.654 1.00 90.31 88 LEU A C 1
ATOM 703 O O . LEU A 1 88 ? -17.216 4.083 7.943 1.00 90.31 88 LEU A O 1
ATOM 707 N N . LEU A 1 89 ? -19.225 3.222 8.419 1.00 88.81 89 LEU A N 1
ATOM 708 C CA . LEU A 1 89 ? -19.926 3.900 7.326 1.00 88.81 89 LEU A CA 1
ATOM 709 C C . LEU A 1 89 ? -19.909 5.424 7.500 1.00 88.81 89 LEU A C 1
ATOM 711 O O . LEU A 1 89 ? -19.612 6.151 6.553 1.00 88.81 89 LEU A O 1
ATOM 715 N N . ILE A 1 90 ? -20.218 5.898 8.710 1.00 87.00 90 ILE A N 1
ATOM 716 C CA . ILE A 1 90 ? -20.185 7.325 9.047 1.00 87.00 90 ILE A CA 1
ATOM 717 C C . ILE A 1 90 ? -18.750 7.831 8.934 1.00 87.00 90 ILE A C 1
ATOM 719 O O . ILE A 1 90 ? -18.507 8.841 8.282 1.00 87.00 90 ILE A O 1
ATOM 723 N N . TYR A 1 91 ? -17.797 7.085 9.490 1.00 86.94 91 TYR A N 1
ATOM 724 C CA . TYR A 1 91 ? -16.391 7.450 9.469 1.00 86.94 91 TYR A CA 1
ATOM 725 C C . TYR A 1 91 ? -15.839 7.587 8.048 1.00 86.94 91 TYR A C 1
ATOM 727 O O . TYR A 1 91 ? -15.283 8.627 7.709 1.00 86.94 91 TYR A O 1
ATOM 735 N N . LYS A 1 92 ? -16.106 6.604 7.179 1.00 85.12 92 LYS A N 1
ATOM 736 C CA . LYS A 1 92 ? -15.748 6.645 5.753 1.00 85.12 92 LYS A CA 1
ATOM 737 C C . LYS A 1 92 ? -16.343 7.851 5.029 1.00 85.12 92 LYS A C 1
ATOM 739 O O . LYS A 1 92 ? -15.743 8.338 4.083 1.00 85.12 92 LYS A O 1
ATOM 744 N N . ASN A 1 93 ? -17.522 8.329 5.422 1.00 82.00 93 ASN A N 1
ATOM 745 C CA . ASN A 1 93 ? -18.117 9.520 4.814 1.00 82.00 93 ASN A CA 1
ATOM 746 C C . ASN A 1 93 ? -17.496 10.825 5.329 1.00 82.00 93 ASN A C 1
ATOM 748 O O . ASN A 1 93 ? -17.463 11.796 4.583 1.00 82.00 93 ASN A O 1
ATOM 752 N N . LEU A 1 94 ? -16.974 10.837 6.558 1.00 75.69 94 LEU A N 1
ATOM 753 C CA . LEU A 1 94 ? -16.245 11.972 7.131 1.00 75.69 94 LEU A CA 1
ATOM 754 C C . LEU A 1 94 ? -14.810 12.075 6.595 1.00 75.69 94 LEU A C 1
ATOM 756 O O . LEU A 1 94 ? -14.287 13.176 6.468 1.00 75.69 94 LEU A O 1
ATOM 760 N N . THR A 1 95 ? -14.178 10.941 6.280 1.00 70.31 95 THR A N 1
ATOM 761 C CA . THR A 1 95 ? -12.803 10.878 5.755 1.00 70.31 95 THR A CA 1
ATOM 762 C C . THR A 1 95 ? -12.722 10.869 4.230 1.00 70.31 95 THR A C 1
ATOM 764 O O . THR A 1 95 ? -11.622 10.926 3.680 1.00 70.31 95 THR A O 1
ATOM 767 N N . LYS A 1 96 ? -13.863 10.856 3.523 1.00 64.31 96 LYS A N 1
ATOM 768 C CA . LYS A 1 96 ? -13.923 11.151 2.084 1.00 64.31 96 LYS A CA 1
ATOM 769 C C . LYS A 1 96 ? -13.532 12.612 1.856 1.00 64.31 96 LYS A C 1
ATOM 771 O O . LYS A 1 96 ? -14.381 13.494 1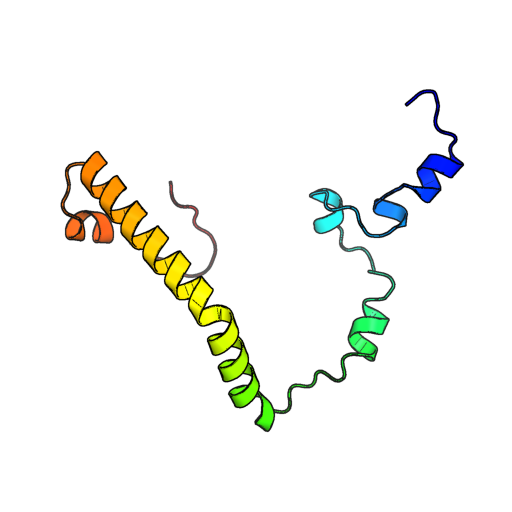.768 1.00 64.31 96 LYS A O 1
ATOM 776 N N . GLY A 1 97 ? -12.233 12.858 1.734 1.00 56.41 97 GLY A N 1
ATOM 777 C CA . GLY A 1 97 ? -11.724 14.093 1.162 1.00 56.41 97 GLY A CA 1
ATOM 778 C C . GLY A 1 97 ? -12.223 14.215 -0.276 1.00 56.41 97 GLY A C 1
ATOM 779 O O . GLY A 1 97 ? -12.027 13.314 -1.094 1.00 56.41 97 GLY A O 1
ATOM 780 N N . VAL A 1 98 ? -12.892 15.321 -0.590 1.00 48.50 98 VAL A N 1
ATOM 781 C CA . VAL A 1 98 ? -13.180 15.707 -1.970 1.00 48.50 98 VAL A CA 1
ATOM 782 C C . VAL A 1 98 ? -11.837 16.007 -2.638 1.00 48.50 98 VAL A C 1
ATOM 784 O O . VAL A 1 98 ? -11.264 17.075 -2.449 1.00 48.50 98 VAL A O 1
ATOM 787 N N . CYS A 1 99 ? -11.301 15.049 -3.394 1.00 43.06 99 CYS A N 1
ATOM 788 C CA . CYS A 1 99 ? -10.102 15.263 -4.197 1.00 43.06 99 CYS A CA 1
ATOM 789 C C . CYS A 1 99 ? -10.511 15.921 -5.520 1.00 43.06 99 CYS A C 1
ATOM 791 O O . CYS A 1 99 ? -10.718 15.255 -6.534 1.00 43.06 99 CYS A O 1
ATOM 793 N N . ILE A 1 100 ? -10.678 17.243 -5.494 1.00 47.41 100 ILE A N 1
ATOM 794 C CA . ILE A 1 100 ? -10.748 18.059 -6.706 1.00 47.41 100 ILE A CA 1
ATOM 795 C C . ILE A 1 100 ? -9.315 18.524 -6.961 1.00 47.41 100 ILE A C 1
ATOM 797 O O . ILE A 1 100 ? -8.867 19.484 -6.355 1.00 47.41 100 ILE A O 1
ATOM 801 N N . ILE A 1 101 ? -8.594 17.788 -7.815 1.00 43.44 101 ILE A N 1
ATOM 802 C CA . ILE A 1 101 ? -7.399 18.244 -8.554 1.00 43.44 101 ILE A CA 1
ATOM 803 C C . ILE A 1 101 ? -6.406 19.114 -7.754 1.00 43.44 101 ILE A C 1
ATOM 805 O O . ILE A 1 101 ? -6.474 20.335 -7.771 1.00 43.44 101 ILE A O 1
ATOM 809 N N . GLY A 1 102 ? -5.390 18.461 -7.179 1.00 43.44 102 GLY A N 1
ATOM 810 C CA . GLY A 1 102 ? -4.107 19.093 -6.855 1.00 43.44 102 GLY A CA 1
ATOM 811 C C . GLY A 1 102 ? -4.075 19.907 -5.559 1.00 43.44 102 GLY A C 1
ATOM 812 O O . GLY A 1 102 ? -4.385 21.087 -5.541 1.00 43.44 102 GLY A O 1
ATOM 813 N N . ILE A 1 103 ? -3.527 19.279 -4.515 1.00 47.84 103 ILE A N 1
ATOM 814 C CA . ILE A 1 103 ? -3.117 19.875 -3.232 1.00 47.84 103 ILE A CA 1
ATOM 815 C C . ILE A 1 103 ? -4.277 20.349 -2.347 1.00 47.84 103 ILE A C 1
ATOM 817 O O . ILE A 1 103 ? -4.583 21.531 -2.262 1.00 47.84 103 ILE A O 1
ATOM 821 N N . THR A 1 104 ? -4.777 19.430 -1.524 1.00 37.31 104 THR A N 1
ATOM 822 C CA . THR A 1 104 ? -5.116 19.752 -0.132 1.00 37.31 104 THR A CA 1
ATOM 823 C C . THR A 1 104 ? -4.680 18.601 0.761 1.00 37.31 104 THR A C 1
ATOM 825 O O . THR A 1 104 ? -5.088 17.456 0.562 1.00 37.31 104 THR A O 1
ATOM 828 N N . CYS A 1 105 ? -3.823 18.920 1.728 1.00 43.38 105 CYS A N 1
ATOM 829 C CA . CYS A 1 105 ? -3.540 18.083 2.884 1.00 43.38 105 CYS A CA 1
ATOM 830 C C . CYS A 1 105 ? -4.843 17.824 3.657 1.00 43.38 105 CYS A C 1
ATOM 832 O O . CYS A 1 105 ? -5.689 18.716 3.747 1.00 43.38 105 CYS A O 1
ATOM 834 N N . ASN A 1 106 ? -4.991 16.624 4.220 1.00 30.56 106 ASN A N 1
ATOM 835 C CA . ASN A 1 106 ? -5.964 16.399 5.293 1.00 30.56 106 ASN A CA 1
ATOM 836 C C . ASN A 1 106 ? -5.499 17.175 6.556 1.00 30.56 106 ASN A C 1
ATOM 838 O O . ASN A 1 106 ? -4.323 17.550 6.597 1.00 30.56 106 ASN A O 1
ATOM 842 N N . PRO A 1 107 ? -6.398 17.475 7.514 1.00 51.50 107 PRO A N 1
ATOM 843 C CA . PRO A 1 107 ? -6.215 18.516 8.529 1.00 51.50 107 PRO A CA 1
ATOM 844 C C . PRO A 1 107 ? -5.008 18.308 9.448 1.00 51.50 107 PRO A C 1
ATOM 846 O O . PRO A 1 107 ? -4.620 17.141 9.679 1.00 51.50 107 PRO A O 1
#

Secondary structure (DSSP, 8-state):
-TT--HHHHHHH-TTTTT----HHHHH-----TTHHHHHHH------HHHHHHHHHHHHHHHHHHHHHHHHHHHHHHHHHHHHTT--HHHHHHHS-----SS-----

Organism: Erythranthe guttata (NCBI:txid4155)

Radius of gyration: 23.37 Å; chains: 1; bounding box: 62×29×48 Å

Sequence (107 aa):
YPKMLEEDFATRCPVCRNNCNCKACLRMELPIKGLSEITEKSDHVIHKDKEVPYSKYIIKVLLSFVEQINTEQVTELELEAKIKGVSLLIYKNLTKGVCIIGITCNP

pLDDT: mean 74.02, std 18.03, range [30.56, 96.56]

InterPro domains:
  IPR045109 Lysine-specific demethylase LSDs-like [PTHR12549] (1-89)

Foldseek 3Di:
DVPADPVNCCVPPCLNVVNDPDPCSVPDPDPPVCVVVVVVVPPPPCDPVCPVVVVVVVCVVCVVVVVVVVVVVLVVLCVVCVVVVHDSVVSVVVPPDPPDDDDDDDD